Protein AF-A0A7C1A215-F1 (afdb_monomer_lite)

Foldseek 3Di:
DDDPDDPDDPPDDDPDPVSVVVVVVCCCVVPVQQQQFDVVQVRDHVVVVVVVVVVVVVD

pLDDT: mean 75.31, std 15.58, range [35.28, 91.44]

Radius of gyration: 16.17 Å; chains: 1; bounding box: 43×24×35 Å

Sequence (59 aa):
MRKCSGPHGFRSQYKTREEAKGDIVGYIEMFNNGNRRHSYLGYVGPKEFEKLWLLKKAA

Structure (mmCIF, N/CA/C/O backbone):
data_AF-A0A7C1A215-F1
#
_entry.id   AF-A0A7C1A215-F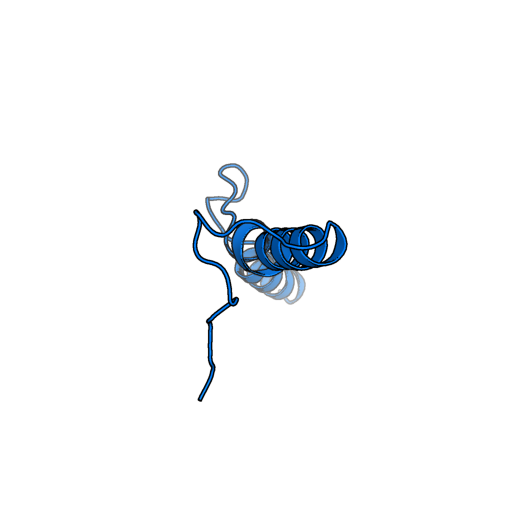1
#
loop_
_atom_site.group_PDB
_atom_site.id
_atom_site.type_symbol
_atom_site.label_atom_id
_atom_site.label_alt_id
_atom_site.label_comp_id
_atom_site.label_asym_id
_atom_site.label_entity_id
_atom_site.label_seq_id
_atom_site.pdbx_PDB_ins_code
_atom_site.Cartn_x
_atom_site.Cartn_y
_atom_site.Cartn_z
_atom_site.occupancy
_atom_site.B_iso_or_equiv
_atom_site.auth_seq_id
_atom_site.auth_comp_id
_atom_site.auth_asym_id
_atom_site.auth_atom_id
_atom_site.pdbx_PDB_model_num
ATOM 1 N N . MET A 1 1 ? 5.325 -20.281 10.176 1.00 38.84 1 MET A N 1
ATOM 2 C CA . MET A 1 1 ? 4.864 -19.276 11.158 1.00 38.84 1 MET A CA 1
ATOM 3 C C . MET A 1 1 ? 4.902 -17.886 10.535 1.00 38.84 1 MET A C 1
ATOM 5 O O . MET A 1 1 ? 5.925 -17.235 10.612 1.00 38.84 1 MET A O 1
ATOM 9 N N . ARG A 1 2 ? 3.825 -17.453 9.871 1.00 35.28 2 ARG A N 1
ATOM 10 C CA . ARG A 1 2 ? 3.465 -16.036 9.678 1.00 35.28 2 ARG A CA 1
ATOM 11 C C . ARG A 1 2 ? 1.951 -16.015 9.510 1.00 35.28 2 ARG A C 1
ATOM 13 O O . ARG A 1 2 ? 1.436 -16.421 8.474 1.00 35.28 2 ARG A O 1
ATOM 20 N N . LYS A 1 3 ? 1.252 -15.708 10.602 1.00 37.22 3 LYS A N 1
ATOM 21 C CA . LYS A 1 3 ? -0.207 -15.664 10.644 1.00 37.22 3 LYS A CA 1
ATOM 22 C C . LYS A 1 3 ? -0.663 -14.396 9.930 1.00 37.22 3 LYS A C 1
ATOM 24 O O . LYS A 1 3 ? -0.677 -13.328 10.525 1.00 37.22 3 LYS A O 1
ATOM 29 N N . CYS A 1 4 ? -0.992 -14.510 8.651 1.00 35.91 4 CYS A N 1
ATOM 30 C CA . CYS A 1 4 ? -1.729 -13.468 7.945 1.00 35.91 4 CYS A CA 1
ATOM 31 C C . CYS A 1 4 ? -3.217 -13.696 8.215 1.00 35.91 4 CYS A C 1
ATOM 33 O O . CYS A 1 4 ? -3.931 -14.270 7.403 1.00 35.91 4 CYS A O 1
ATOM 35 N N . SER A 1 5 ? -3.655 -13.327 9.410 1.00 42.31 5 SER A N 1
ATOM 36 C CA . SER A 1 5 ? -5.059 -13.348 9.805 1.00 42.31 5 SER A CA 1
ATOM 37 C C . SER A 1 5 ? -5.303 -12.088 10.619 1.00 42.31 5 SER A C 1
ATOM 39 O O . SER A 1 5 ? -5.118 -12.096 11.834 1.00 42.31 5 SER A O 1
ATOM 41 N N . GLY A 1 6 ? -5.665 -10.997 9.937 1.00 49.56 6 GLY A N 1
ATOM 42 C CA . GLY A 1 6 ? -6.456 -9.959 10.595 1.00 49.56 6 GLY A CA 1
ATOM 43 C C . GLY A 1 6 ? -7.751 -10.609 11.111 1.00 49.56 6 GLY A C 1
ATOM 44 O O . GLY A 1 6 ? -8.243 -11.536 10.458 1.00 49.56 6 GLY A O 1
ATOM 45 N N . PRO A 1 7 ? -8.286 -10.222 12.281 1.00 51.72 7 PRO A N 1
ATOM 46 C CA . PRO A 1 7 ? -9.315 -11.014 12.956 1.00 51.72 7 PRO A CA 1
ATOM 47 C C . PRO A 1 7 ? -10.700 -10.945 12.293 1.00 51.72 7 PRO A C 1
ATOM 49 O O . PRO A 1 7 ? -11.620 -11.638 12.719 1.00 51.72 7 PRO A O 1
ATOM 52 N N . HIS A 1 8 ? -10.867 -10.144 11.245 1.00 53.88 8 HIS A N 1
ATOM 53 C CA . HIS A 1 8 ? -12.176 -9.739 10.763 1.00 53.88 8 HIS A CA 1
ATOM 54 C C . HIS A 1 8 ? -12.228 -9.871 9.240 1.00 53.88 8 HIS A C 1
ATOM 56 O O . HIS A 1 8 ? -11.696 -9.056 8.491 1.00 53.88 8 HIS A O 1
ATOM 62 N N . GLY A 1 9 ? -12.848 -10.957 8.770 1.00 52.38 9 GLY A N 1
ATOM 63 C CA . GLY A 1 9 ? -13.214 -11.098 7.363 1.00 52.38 9 GLY A CA 1
ATOM 64 C C . GLY A 1 9 ? -14.154 -9.965 6.935 1.00 52.38 9 GLY A C 1
ATOM 65 O O . GLY A 1 9 ? -14.765 -9.307 7.771 1.00 52.38 9 GLY A O 1
ATOM 66 N N . PHE A 1 10 ? -14.313 -9.771 5.625 1.00 52.47 10 PHE A N 1
ATOM 67 C CA . PHE A 1 10 ? -15.039 -8.674 4.950 1.00 52.47 10 PHE A CA 1
ATOM 68 C C . PHE A 1 10 ? -16.522 -8.443 5.377 1.00 52.47 10 PHE A C 1
ATOM 70 O O . PHE A 1 10 ? -17.220 -7.624 4.788 1.00 52.47 10 PHE A O 1
ATOM 77 N N . ARG A 1 11 ? -17.034 -9.147 6.397 1.00 55.16 11 ARG A N 1
ATOM 78 C CA . ARG A 1 11 ? -18.368 -8.983 7.010 1.00 55.16 11 ARG A CA 1
ATOM 79 C C . ARG A 1 11 ? -18.371 -8.871 8.542 1.00 55.16 11 ARG A C 1
ATOM 81 O O . ARG A 1 11 ? -19.418 -9.029 9.165 1.00 55.16 11 ARG A O 1
ATOM 88 N N . SER A 1 12 ? -17.235 -8.626 9.175 1.00 62.03 12 SER A N 1
ATOM 89 C CA . SER A 1 12 ? -17.187 -8.424 10.623 1.00 62.03 12 SER A CA 1
ATOM 90 C C . SER A 1 12 ? -17.565 -6.988 10.992 1.00 62.03 12 SER A C 1
ATOM 92 O O . SER A 1 12 ? -17.061 -6.034 10.404 1.00 62.03 12 SER A O 1
ATOM 94 N N . GLN A 1 13 ? -18.465 -6.832 11.965 1.00 76.56 13 GLN A N 1
ATOM 95 C CA . GLN A 1 13 ? -18.781 -5.526 12.546 1.00 76.56 13 GLN A CA 1
ATOM 96 C C . GLN A 1 13 ? -17.682 -5.140 13.540 1.00 76.56 13 GLN A C 1
ATOM 98 O O . GLN A 1 13 ? -17.362 -5.923 14.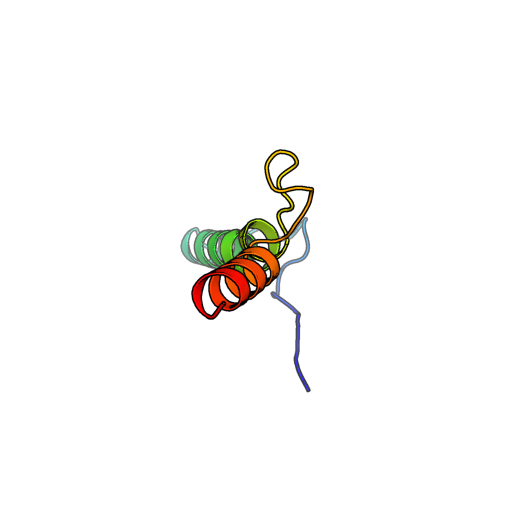435 1.00 76.56 13 GLN A O 1
ATOM 103 N N . TYR A 1 14 ? -17.112 -3.945 13.384 1.00 82.69 14 TYR A N 1
ATOM 104 C CA . TYR A 1 14 ? -16.135 -3.403 14.327 1.00 82.69 14 TYR A CA 1
ATOM 105 C C . TYR A 1 14 ? -16.825 -2.999 15.627 1.00 82.69 14 TYR A C 1
ATOM 107 O O . TYR A 1 14 ? -17.885 -2.369 15.590 1.00 82.69 14 TYR A O 1
ATOM 115 N N . LYS A 1 15 ? -16.225 -3.333 16.775 1.00 83.19 15 LYS A N 1
ATOM 116 C CA . LYS A 1 15 ? -16.779 -2.937 18.078 1.00 83.19 15 LYS A CA 1
ATOM 117 C C . LYS A 1 15 ? -16.467 -1.479 18.385 1.00 83.19 15 LYS A C 1
ATOM 119 O O . LYS A 1 15 ? -17.267 -0.807 19.030 1.00 83.19 15 LYS A O 1
ATOM 124 N N . THR A 1 16 ? -15.319 -0.991 17.916 1.00 86.62 16 THR A N 1
ATOM 125 C CA . THR A 1 16 ? -14.880 0.395 18.096 1.00 86.62 16 THR A CA 1
ATOM 126 C C . THR A 1 16 ? -14.388 1.003 16.786 1.00 86.62 16 THR A C 1
ATOM 128 O O . THR A 1 16 ? -14.027 0.310 15.830 1.00 86.62 16 THR A O 1
ATOM 131 N N . ARG A 1 17 ? -14.366 2.337 16.726 1.00 85.12 17 ARG A N 1
ATOM 132 C CA . ARG A 1 17 ? -13.866 3.064 15.551 1.00 85.12 17 ARG A CA 1
ATOM 133 C C . ARG A 1 17 ? -12.351 2.906 15.402 1.00 85.12 17 ARG A C 1
ATOM 135 O O . ARG A 1 17 ? -11.830 2.983 14.292 1.00 85.12 17 ARG A O 1
ATOM 142 N N . GLU A 1 18 ? -11.656 2.704 16.510 1.00 86.88 18 GLU A N 1
ATOM 143 C CA . GLU A 1 18 ? -10.215 2.501 16.604 1.00 86.88 18 GLU A CA 1
ATOM 144 C C . GLU A 1 18 ? -9.808 1.173 15.959 1.00 86.88 18 GLU A C 1
ATOM 1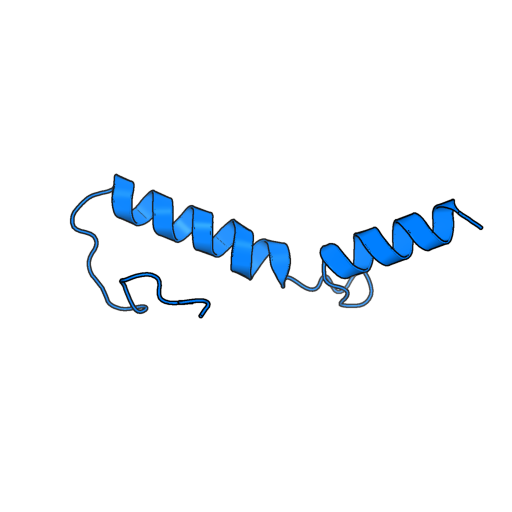46 O O . GLU A 1 18 ? -8.873 1.159 15.160 1.00 86.88 18 GLU A O 1
ATOM 151 N N . GLU A 1 19 ? -10.559 0.094 16.212 1.00 82.50 19 GLU A N 1
ATOM 152 C CA . GLU A 1 19 ? -10.370 -1.201 15.541 1.00 82.50 19 GLU A CA 1
ATOM 153 C C . GLU A 1 19 ? -10.530 -1.066 14.021 1.00 82.50 19 GLU A C 1
ATOM 155 O O . GLU A 1 19 ? -9.656 -1.486 13.263 1.00 82.50 19 GLU A O 1
ATOM 160 N N . ALA A 1 20 ? -11.597 -0.394 13.570 1.00 84.75 20 ALA A N 1
ATOM 161 C CA . ALA A 1 20 ? -11.836 -0.159 12.147 1.00 84.75 20 ALA A CA 1
ATOM 162 C C . ALA A 1 20 ? -10.701 0.633 11.483 1.00 84.75 20 ALA A C 1
ATOM 164 O O . ALA A 1 20 ? -10.282 0.322 10.369 1.00 84.75 20 ALA A O 1
ATOM 165 N N . LYS A 1 21 ? -10.185 1.666 12.161 1.00 87.38 21 LYS A N 1
ATOM 166 C CA . LYS A 1 21 ? -9.059 2.463 11.657 1.00 87.38 21 LYS A CA 1
ATOM 167 C C . LYS A 1 21 ? -7.791 1.625 11.521 1.00 87.38 21 LYS A C 1
ATOM 169 O O . LYS A 1 21 ? -7.119 1.755 10.503 1.00 87.38 21 LYS A O 1
ATOM 174 N N . GLY A 1 22 ? -7.480 0.785 12.509 1.00 86.75 22 GLY A N 1
ATOM 175 C CA . GLY A 1 22 ? -6.312 -0.096 12.467 1.00 86.75 22 GLY A CA 1
ATOM 176 C C . GLY A 1 22 ? -6.349 -1.034 11.262 1.00 86.75 22 GLY A C 1
ATOM 177 O O . GLY A 1 22 ? -5.388 -1.089 10.494 1.00 86.75 22 GLY A O 1
ATOM 178 N N . ASP A 1 23 ? -7.491 -1.684 11.035 1.00 83.88 23 ASP A N 1
ATOM 179 C CA . ASP A 1 23 ? -7.661 -2.607 9.909 1.00 83.88 23 ASP A CA 1
ATOM 180 C C . ASP A 1 23 ? -7.649 -1.879 8.551 1.00 83.88 23 ASP A C 1
ATOM 182 O O . ASP A 1 23 ? -7.043 -2.372 7.598 1.00 83.88 23 ASP A O 1
ATOM 186 N N . ILE A 1 24 ? -8.234 -0.676 8.449 1.00 83.94 24 ILE A N 1
ATOM 187 C CA . ILE A 1 24 ? -8.174 0.145 7.224 1.00 83.94 24 ILE A CA 1
ATOM 188 C C . ILE A 1 24 ? -6.736 0.562 6.909 1.00 83.94 24 ILE A C 1
ATOM 190 O O . ILE A 1 24 ? -6.306 0.429 5.763 1.00 83.94 24 ILE A O 1
ATOM 194 N N . VAL A 1 25 ? -5.992 1.066 7.898 1.00 85.31 25 VAL A N 1
ATOM 195 C CA . VAL A 1 25 ? -4.593 1.479 7.709 1.00 85.31 25 VAL A CA 1
ATOM 196 C C . VAL A 1 25 ? -3.747 0.273 7.309 1.00 85.31 25 VAL A C 1
ATOM 198 O O . VAL A 1 25 ? -3.056 0.333 6.294 1.00 85.31 25 VAL A O 1
ATOM 201 N N . GLY A 1 26 ? -3.895 -0.857 8.006 1.00 82.56 26 GLY A N 1
ATOM 202 C CA . GLY A 1 26 ? -3.208 -2.100 7.659 1.00 82.56 26 GLY A CA 1
ATOM 203 C C . GLY A 1 26 ? -3.540 -2.588 6.245 1.00 82.56 26 GLY A C 1
ATOM 204 O O . GLY A 1 26 ? -2.646 -2.985 5.497 1.00 82.56 26 GLY A O 1
ATOM 205 N N . TYR A 1 27 ? -4.807 -2.500 5.829 1.00 81.44 27 TYR A N 1
ATOM 206 C CA . TYR A 1 27 ? -5.226 -2.843 4.470 1.00 81.44 27 TYR A CA 1
ATOM 207 C C . TYR A 1 27 ? -4.611 -1.912 3.416 1.00 81.44 27 TYR A C 1
ATOM 209 O O . TYR A 1 27 ? -4.103 -2.377 2.390 1.00 81.44 27 TYR A O 1
ATOM 217 N N . ILE A 1 28 ? -4.630 -0.599 3.662 1.00 82.50 28 ILE A N 1
ATOM 218 C CA . ILE A 1 28 ? -4.054 0.392 2.749 1.00 82.50 28 ILE A CA 1
ATOM 219 C C . ILE A 1 28 ? -2.545 0.189 2.629 1.00 82.50 28 ILE A C 1
ATOM 221 O O . ILE A 1 28 ? -2.042 0.161 1.513 1.00 82.50 28 ILE A O 1
ATOM 225 N N . GLU A 1 29 ? -1.822 0.008 3.728 1.00 78.75 29 GLU A N 1
ATOM 226 C CA . GLU A 1 29 ? -0.362 -0.105 3.710 1.00 78.75 29 GLU A CA 1
ATOM 227 C C . GLU A 1 29 ? 0.113 -1.438 3.124 1.00 78.75 29 GLU A C 1
ATOM 229 O O . GLU A 1 29 ? 0.935 -1.457 2.204 1.00 78.75 29 GLU A O 1
ATOM 234 N N . MET A 1 30 ? -0.428 -2.561 3.605 1.00 72.06 30 MET A N 1
ATOM 235 C CA . MET A 1 30 ? 0.049 -3.883 3.196 1.00 72.06 30 MET A CA 1
ATOM 236 C C . MET A 1 30 ? -0.474 -4.315 1.830 1.00 72.06 30 MET A C 1
ATOM 238 O O . MET A 1 30 ? 0.263 -4.929 1.057 1.00 72.06 30 MET A O 1
ATOM 242 N N . PHE A 1 31 ? -1.749 -4.047 1.537 1.00 69.69 31 PHE A N 1
ATOM 243 C CA . PHE A 1 31 ? -2.406 -4.615 0.362 1.00 69.69 31 PHE A CA 1
ATOM 244 C C . PHE A 1 31 ? -2.585 -3.604 -0.756 1.00 69.69 31 PHE A C 1
ATOM 246 O O . PHE A 1 31 ? -2.259 -3.930 -1.896 1.00 69.69 31 PHE A O 1
ATOM 253 N N . ASN A 1 32 ? -3.073 -2.398 -0.453 1.00 72.12 32 ASN A N 1
ATOM 254 C CA . ASN A 1 32 ? -3.293 -1.387 -1.484 1.00 72.12 32 ASN A CA 1
ATOM 255 C C . ASN A 1 32 ? -1.948 -0.827 -1.946 1.00 72.12 32 ASN A C 1
ATOM 257 O O . ASN A 1 32 ? -1.523 -1.112 -3.054 1.00 72.12 32 ASN A O 1
ATOM 261 N N . ASN A 1 33 ? -1.211 -0.141 -1.080 1.00 72.75 33 ASN A N 1
ATOM 262 C CA . ASN A 1 33 ? 0.064 0.468 -1.424 1.00 72.75 33 ASN A CA 1
ATOM 263 C C . ASN A 1 33 ? 1.082 -0.593 -1.848 1.00 72.75 33 ASN A C 1
ATOM 265 O O . ASN A 1 33 ? 1.669 -0.442 -2.905 1.00 72.75 33 ASN A O 1
ATOM 269 N N . GLY A 1 34 ? 1.228 -1.710 -1.130 1.00 70.44 34 GLY A N 1
ATOM 270 C CA . GLY A 1 34 ? 2.200 -2.752 -1.492 1.00 70.44 34 GLY A CA 1
ATOM 271 C C . GLY A 1 34 ? 1.974 -3.440 -2.850 1.00 70.44 34 GLY A C 1
ATOM 272 O O . GLY A 1 34 ? 2.948 -3.737 -3.544 1.00 70.44 34 GLY A O 1
ATOM 273 N N . ASN A 1 35 ? 0.717 -3.686 -3.248 1.00 70.88 35 ASN A N 1
ATOM 274 C CA . ASN A 1 35 ? 0.393 -4.473 -4.451 1.00 70.88 35 ASN A CA 1
ATOM 275 C C . ASN A 1 35 ? -0.248 -3.662 -5.586 1.00 70.88 35 ASN A C 1
ATOM 277 O O . ASN A 1 35 ? -0.522 -4.221 -6.652 1.00 70.88 35 ASN A O 1
ATOM 281 N N . ARG A 1 36 ? -0.512 -2.364 -5.394 1.00 82.81 36 ARG A N 1
ATOM 282 C CA . ARG A 1 36 ? -1.116 -1.516 -6.426 1.00 82.81 36 ARG A CA 1
ATOM 283 C C . ARG A 1 36 ? -0.148 -1.349 -7.586 1.00 82.81 36 ARG A C 1
ATOM 285 O O . ARG A 1 36 ? 0.901 -0.723 -7.474 1.00 82.81 36 ARG A O 1
ATOM 292 N N . ARG A 1 37 ? -0.548 -1.898 -8.727 1.00 84.19 37 ARG A N 1
ATOM 293 C CA . ARG A 1 37 ? 0.137 -1.733 -10.006 1.00 84.19 37 ARG A CA 1
ATOM 294 C C . ARG A 1 37 ? -0.403 -0.496 -10.701 1.00 84.19 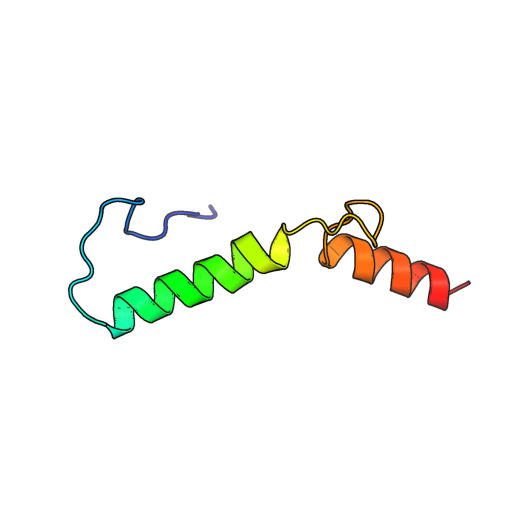37 ARG A C 1
ATOM 296 O O . ARG A 1 37 ? -1.617 -0.314 -10.782 1.00 84.19 37 ARG A O 1
ATOM 303 N N . HIS A 1 38 ? 0.490 0.340 -11.214 1.00 81.94 38 HIS A N 1
ATOM 304 C CA . HIS A 1 38 ? 0.108 1.557 -11.921 1.00 81.94 38 HIS A CA 1
ATOM 305 C C . HIS A 1 38 ? 0.386 1.407 -13.421 1.00 81.94 38 HIS A C 1
ATOM 307 O O . HIS A 1 38 ? 1.516 1.120 -13.811 1.00 81.94 38 HIS A O 1
ATOM 313 N N . SER A 1 39 ? -0.620 1.626 -14.273 1.00 83.50 39 SER A N 1
ATOM 314 C CA . SER A 1 39 ? -0.505 1.461 -15.735 1.00 83.50 39 SER A CA 1
ATOM 315 C C . SER A 1 39 ? 0.566 2.369 -16.347 1.00 83.50 39 SER A C 1
ATOM 317 O O . SER A 1 39 ? 1.388 1.901 -17.124 1.00 83.50 39 SER A O 1
ATOM 319 N N . TYR A 1 40 ? 0.636 3.631 -15.909 1.00 82.00 40 TYR A N 1
ATOM 320 C CA . TYR A 1 40 ? 1.712 4.563 -16.289 1.00 82.00 40 TYR A CA 1
ATOM 321 C C . TYR A 1 40 ? 3.125 4.054 -15.946 1.00 82.00 40 TYR A C 1
ATOM 323 O O . TYR A 1 40 ? 4.077 4.366 -16.648 1.00 82.00 40 TYR A O 1
ATOM 331 N N . LEU A 1 41 ? 3.268 3.242 -14.892 1.00 81.12 41 LEU A N 1
ATOM 332 C CA . LEU A 1 41 ? 4.549 2.661 -14.476 1.00 81.12 41 LEU A CA 1
ATOM 333 C C . LEU A 1 41 ? 4.789 1.273 -15.096 1.00 81.12 41 LEU A C 1
ATOM 335 O O . LEU A 1 41 ? 5.651 0.537 -14.626 1.00 81.12 41 LEU A O 1
ATOM 339 N N . GLY A 1 42 ? 4.011 0.881 -16.112 1.00 84.56 42 GLY A N 1
ATOM 340 C CA . GLY A 1 42 ? 4.128 -0.430 -16.755 1.00 84.56 42 GLY A CA 1
ATOM 341 C C . GLY A 1 42 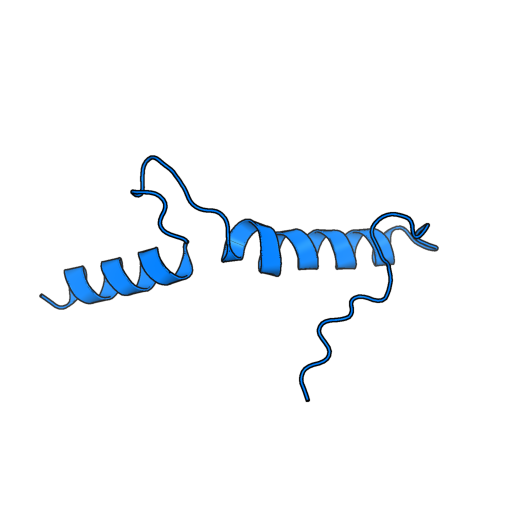? 3.548 -1.579 -15.928 1.00 84.56 42 GLY A C 1
ATOM 342 O O . GLY A 1 42 ? 4.007 -2.708 -16.050 1.00 84.56 42 GLY A O 1
ATOM 343 N N . TYR A 1 43 ? 2.553 -1.303 -15.079 1.00 86.06 43 TYR A N 1
ATOM 344 C CA . TYR A 1 43 ? 1.945 -2.276 -14.160 1.00 86.06 43 TYR A CA 1
ATOM 345 C C . TYR A 1 43 ? 2.918 -2.855 -13.125 1.00 86.06 43 TYR A C 1
ATOM 347 O O . TYR A 1 43 ? 2.744 -3.975 -12.647 1.00 86.06 43 TYR A O 1
ATOM 355 N N . VAL A 1 44 ? 3.910 -2.064 -12.731 1.00 85.25 44 VAL A N 1
ATOM 356 C CA . VAL A 1 44 ? 4.875 -2.422 -11.693 1.00 85.25 44 VAL A CA 1
ATOM 357 C C . VAL A 1 44 ? 4.342 -1.990 -10.322 1.00 85.25 44 VAL A C 1
ATOM 359 O O . VAL A 1 44 ? 3.720 -0.930 -10.197 1.00 85.25 44 VAL A O 1
ATOM 362 N N . GLY A 1 45 ? 4.535 -2.828 -9.299 1.00 84.38 45 GLY A N 1
ATOM 363 C CA . GLY A 1 45 ? 4.214 -2.476 -7.910 1.00 84.38 45 GLY A CA 1
ATOM 364 C C . GLY A 1 45 ? 5.298 -1.584 -7.288 1.00 84.38 45 GLY A C 1
ATOM 365 O O . GLY A 1 45 ? 6.446 -1.635 -7.726 1.00 84.38 45 GLY A O 1
ATOM 366 N N . PRO A 1 46 ? 5.006 -0.789 -6.246 1.00 82.44 46 PRO A N 1
ATOM 367 C CA . PRO A 1 46 ? 5.961 0.194 -5.726 1.00 82.44 46 PRO A CA 1
ATOM 368 C C . PRO A 1 46 ? 7.278 -0.413 -5.236 1.00 82.44 46 PRO A C 1
ATOM 370 O O . PRO A 1 46 ? 8.334 0.156 -5.483 1.00 82.44 46 PRO A O 1
ATOM 373 N N . LYS A 1 47 ? 7.256 -1.614 -4.645 1.00 83.19 47 LYS A N 1
ATOM 374 C CA . LYS A 1 47 ? 8.486 -2.311 -4.233 1.00 83.19 47 LYS A CA 1
ATOM 375 C C . LYS A 1 47 ? 9.394 -2.666 -5.417 1.00 83.19 47 LYS A C 1
ATOM 377 O O . LYS A 1 47 ? 10.616 -2.561 -5.335 1.00 83.19 47 LYS A O 1
ATOM 382 N N . GLU A 1 48 ? 8.804 -3.124 -6.517 1.00 85.56 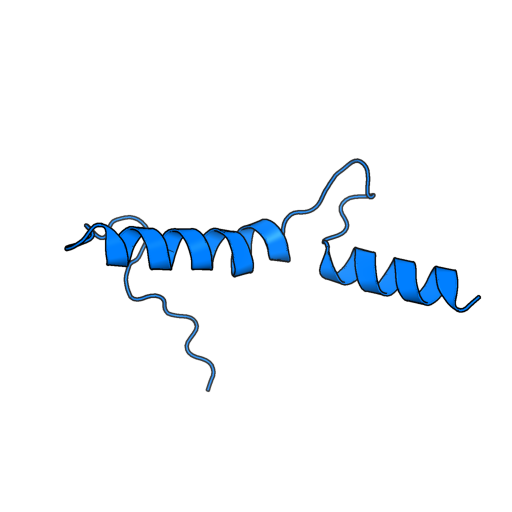48 GLU A N 1
ATOM 383 C CA . GLU A 1 48 ? 9.552 -3.408 -7.744 1.00 85.56 48 GLU A CA 1
ATOM 384 C C . GLU A 1 48 ? 10.008 -2.115 -8.416 1.00 85.56 48 GLU A C 1
ATOM 386 O O . GLU A 1 48 ? 11.135 -2.051 -8.902 1.00 85.56 48 GLU A O 1
ATOM 391 N N . PHE A 1 49 ? 9.177 -1.073 -8.384 1.00 87.38 49 PHE A N 1
ATOM 392 C CA . PHE A 1 49 ? 9.521 0.247 -8.893 1.00 87.38 49 PHE A CA 1
ATOM 393 C C . PHE A 1 49 ? 10.749 0.823 -8.173 1.00 87.38 49 PHE A C 1
ATOM 395 O O . PHE A 1 49 ? 11.698 1.228 -8.839 1.00 87.38 49 PHE A O 1
ATOM 402 N N . GLU A 1 50 ? 10.789 0.780 -6.838 1.00 87.75 50 GLU A N 1
ATOM 403 C CA . GLU A 1 50 ? 11.953 1.202 -6.047 1.00 87.75 50 GLU A CA 1
ATOM 404 C C . GLU A 1 50 ? 13.210 0.401 -6.403 1.00 87.75 50 GLU A C 1
ATOM 406 O O . GLU A 1 50 ? 14.274 0.982 -6.615 1.00 87.75 50 GLU A O 1
ATOM 411 N N . LYS A 1 51 ? 13.095 -0.927 -6.543 1.00 88.50 51 LYS A N 1
ATOM 412 C CA . LYS A 1 51 ? 14.221 -1.782 -6.947 1.00 88.50 51 LYS A CA 1
ATOM 413 C C . LYS A 1 51 ? 14.758 -1.396 -8.327 1.00 88.50 51 LYS A C 1
ATOM 415 O O . LYS A 1 51 ? 15.968 -1.262 -8.496 1.00 88.50 51 LYS A O 1
ATOM 420 N N . LEU A 1 52 ? 13.873 -1.216 -9.308 1.00 88.44 52 LEU A N 1
ATOM 421 C CA . LEU A 1 52 ? 14.247 -0.802 -10.662 1.00 88.44 52 LEU A CA 1
ATOM 422 C C . LEU A 1 52 ? 14.874 0.595 -10.671 1.00 88.44 52 LEU A C 1
ATOM 424 O O . LEU A 1 52 ? 15.839 0.828 -11.398 1.00 88.44 52 LEU A O 1
ATOM 428 N N . TRP A 1 53 ? 14.356 1.510 -9.854 1.00 88.62 53 TRP A N 1
ATOM 429 C CA . TRP A 1 53 ? 14.886 2.863 -9.726 1.00 88.62 53 TRP A CA 1
ATOM 430 C C . TRP A 1 53 ? 16.294 2.876 -9.120 1.00 88.62 53 TRP A C 1
ATOM 432 O O . TRP A 1 53 ? 17.180 3.536 -9.659 1.00 88.62 53 TRP A O 1
ATOM 442 N N . LEU A 1 54 ? 16.537 2.093 -8.065 1.00 91.44 54 LEU A N 1
ATOM 443 C CA . LEU A 1 54 ? 17.867 1.942 -7.465 1.00 91.44 54 LEU A CA 1
ATOM 444 C C . LEU A 1 54 ? 18.875 1.326 -8.443 1.00 91.44 54 LEU A C 1
ATOM 446 O O . LEU A 1 54 ? 19.997 1.815 -8.537 1.00 91.44 54 LEU A O 1
ATOM 450 N N . LEU A 1 55 ? 18.471 0.304 -9.207 1.00 89.50 55 LEU A N 1
ATOM 451 C CA . LEU A 1 55 ? 19.319 -0.295 -10.245 1.00 89.50 55 LEU A CA 1
ATOM 452 C C . LEU A 1 55 ? 19.668 0.711 -11.349 1.00 89.50 55 LEU A C 1
ATOM 454 O O . LEU A 1 55 ? 20.826 0.799 -11.738 1.00 89.50 55 LEU A O 1
ATOM 458 N N . LYS A 1 56 ? 18.692 1.505 -11.812 1.00 88.12 56 LYS A N 1
ATOM 459 C CA . LYS A 1 56 ? 18.927 2.582 -12.789 1.00 88.12 56 LYS A CA 1
ATOM 460 C C . LYS A 1 56 ? 19.859 3.672 -12.272 1.00 88.12 56 LYS A C 1
ATOM 462 O O . LYS A 1 56 ? 20.558 4.273 -13.068 1.00 88.12 56 LYS A O 1
ATOM 467 N N . LYS A 1 57 ? 19.824 3.962 -10.971 1.00 85.38 57 LYS A N 1
ATOM 468 C CA . LYS A 1 57 ? 20.661 4.996 -10.350 1.00 85.38 57 LYS A CA 1
ATOM 469 C C . LYS A 1 57 ? 22.106 4.533 -10.125 1.00 85.38 57 LYS A C 1
ATOM 471 O O . LYS A 1 57 ? 22.985 5.370 -9.967 1.00 85.38 57 LYS A O 1
ATOM 476 N N . ALA A 1 58 ? 22.327 3.223 -10.044 1.00 80.00 58 ALA A N 1
ATOM 477 C CA . ALA A 1 58 ? 23.644 2.621 -9.845 1.00 80.00 58 ALA A CA 1
ATOM 478 C C . ALA A 1 58 ? 24.409 2.351 -11.156 1.00 80.00 58 ALA A C 1
ATOM 480 O O . ALA A 1 58 ? 25.574 1.962 -11.091 1.00 80.00 58 ALA A O 1
ATOM 481 N N . ALA A 1 59 ? 23.754 2.520 -12.308 1.00 65.81 59 ALA A N 1
ATOM 482 C CA . ALA A 1 59 ? 24.338 2.436 -13.647 1.00 65.81 59 ALA A CA 1
ATOM 483 C C . ALA A 1 59 ? 24.711 3.833 -14.159 1.00 65.81 59 ALA A C 1
ATOM 485 O O . ALA A 1 59 ? 25.718 3.924 -14.893 1.00 65.81 59 ALA A O 1
#

Secondary structure (DSSP, 8-state):
------S--TTPPPSSHHHHHHHHHHHIIIIIIHH--BGGGTSB-HHHHHHHHHHHH--